Protein AF-A0A7C5SJQ4-F1 (afdb_monomer)

Solvent-accessible surface area (backbone atoms only — not comparable to full-atom values): 5492 Å² total; per-residue (Å²): 145,70,80,78,70,63,77,79,73,75,86,71,61,97,75,45,61,68,57,53,52,52,54,54,51,49,53,52,49,52,51,53,52,51,55,52,50,52,52,53,53,51,53,51,54,49,54,56,49,52,56,53,50,46,53,48,35,39,74,72,63,82,36,53,67,71,57,46,51,51,52,54,54,58,72,65,57,75,81,88,67,90,77,70,82,83,92,129

Secondary structure (DSSP, 8-state):
--TTSSTTSS---TTHHHHHHHHHHHHHHHHHHHHHHHHHHHHHHHHHHHHHHHHHHHHHTSS-HHHHHHHHHHHH------------

Mean predicted aligned error: 13.09 Å

Foldseek 3Di:
DPPPVVVVPPDDDPVVVVVVCCVVVVVVVVVVVVVVVVVVVVLVVVLVVLLVVLVVCCVVVVDPPVVSVVVNVVSPPPDPDPPDDDDD

pLDDT: mean 76.23, std 17.08, range [44.69, 94.81]

Sequence (88 aa):
MECLNTLATSEIDGNLIPIIAMGIGGLIAMVAITFGTIRRVSQTSAREKTKREIAAYVAEGSMTPEEGERLIKAGDAKEFGSCRSGAV

Structure (mmCIF, N/CA/C/O backbone):
data_AF-A0A7C5SJQ4-F1
#
_entry.id   AF-A0A7C5SJQ4-F1
#
loop_
_atom_site.group_PDB
_atom_site.id
_atom_site.type_symbol
_atom_site.label_atom_id
_atom_site.label_alt_id
_atom_site.label_comp_id
_atom_site.label_asym_id
_atom_site.label_entity_id
_atom_site.label_seq_id
_atom_site.pdbx_PDB_ins_code
_atom_site.Cartn_x
_atom_site.Cartn_y
_atom_site.Cartn_z
_atom_site.occupancy
_atom_site.B_iso_or_equiv
_atom_site.auth_seq_id
_atom_site.auth_comp_id
_atom_site.auth_asym_id
_atom_site.auth_atom_id
_atom_site.pdbx_PDB_model_num
ATOM 1 N N . MET A 1 1 ? 7.131 22.568 -22.671 1.00 51.22 1 MET A N 1
ATOM 2 C CA . MET A 1 1 ? 7.468 21.362 -21.885 1.00 51.22 1 MET A CA 1
ATOM 3 C C . MET A 1 1 ? 7.803 20.254 -22.885 1.00 51.22 1 MET A C 1
ATOM 5 O O . MET A 1 1 ? 7.075 19.286 -22.983 1.00 51.22 1 MET A O 1
ATOM 9 N N . GLU A 1 2 ? 8.860 20.448 -23.687 1.00 50.88 2 GLU A N 1
ATOM 10 C CA . GLU A 1 2 ? 9.192 19.567 -24.831 1.00 50.88 2 GLU A CA 1
ATOM 11 C C . GLU A 1 2 ? 10.675 19.147 -24.869 1.00 50.88 2 GLU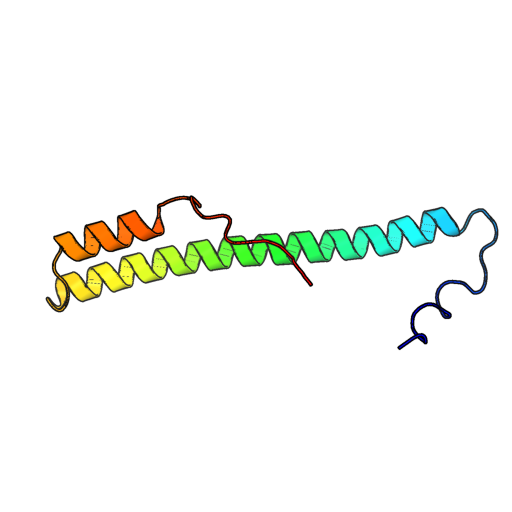 A C 1
ATOM 13 O O . GLU A 1 2 ? 11.111 18.465 -25.785 1.00 50.88 2 GLU A O 1
ATOM 18 N N . CYS A 1 3 ? 11.472 19.486 -23.851 1.00 44.69 3 CYS A N 1
ATOM 19 C CA . CYS A 1 3 ? 12.921 19.246 -23.887 1.00 44.69 3 CYS A CA 1
ATOM 20 C C . CYS A 1 3 ? 13.353 17.849 -23.399 1.00 44.69 3 CYS A C 1
ATOM 22 O O . CYS A 1 3 ? 14.532 17.524 -23.473 1.00 44.69 3 CYS A O 1
ATOM 24 N N . LEU A 1 4 ? 12.429 17.019 -22.900 1.00 50.47 4 LEU A N 1
ATOM 25 C CA . LEU A 1 4 ? 12.742 15.682 -22.371 1.00 50.47 4 LEU A CA 1
ATOM 26 C C . LEU A 1 4 ? 12.653 14.564 -23.427 1.00 50.47 4 LEU A C 1
ATOM 28 O O . LEU A 1 4 ? 13.226 13.503 -23.213 1.00 50.47 4 LEU A O 1
ATOM 32 N N . ASN A 1 5 ? 12.005 14.804 -24.576 1.00 57.09 5 ASN A N 1
ATOM 33 C CA . ASN A 1 5 ? 11.848 13.800 -25.643 1.00 57.09 5 ASN A CA 1
ATOM 34 C C . ASN A 1 5 ? 12.984 13.811 -26.684 1.00 57.09 5 ASN A C 1
ATOM 36 O O . ASN A 1 5 ? 13.138 12.846 -27.423 1.00 57.09 5 ASN A O 1
ATOM 40 N N . THR A 1 6 ? 13.796 14.873 -26.732 1.00 53.03 6 THR A N 1
ATOM 41 C CA . THR A 1 6 ? 14.859 15.038 -27.744 1.00 53.03 6 THR A CA 1
ATOM 42 C C . THR A 1 6 ? 16.185 14.370 -27.358 1.00 53.03 6 THR A C 1
ATOM 44 O O . THR A 1 6 ? 16.980 14.052 -28.233 1.00 53.03 6 THR A O 1
ATOM 47 N N . LEU A 1 7 ? 16.437 14.104 -26.070 1.00 50.59 7 LEU A N 1
ATOM 48 C CA . LEU A 1 7 ? 17.694 13.480 -25.619 1.00 50.59 7 LEU A CA 1
ATOM 49 C C . LEU A 1 7 ? 17.699 11.942 -25.715 1.00 50.59 7 LEU A C 1
ATOM 51 O O . LEU A 1 7 ? 18.749 11.334 -25.549 1.00 50.59 7 LEU A O 1
ATOM 55 N N . ALA A 1 8 ? 16.551 11.306 -25.982 1.00 54.28 8 ALA A N 1
ATOM 56 C CA . ALA A 1 8 ? 16.444 9.846 -26.099 1.00 54.28 8 ALA A CA 1
ATOM 57 C C . ALA A 1 8 ? 16.527 9.328 -27.550 1.00 54.28 8 ALA A C 1
ATOM 59 O O . ALA A 1 8 ? 16.562 8.117 -27.758 1.00 54.28 8 ALA A O 1
ATOM 60 N N . THR A 1 9 ? 16.542 10.215 -28.553 1.00 50.19 9 THR A N 1
ATOM 61 C CA . THR A 1 9 ? 16.474 9.843 -29.979 1.00 50.19 9 THR A CA 1
ATOM 62 C C . THR A 1 9 ? 17.660 10.349 -30.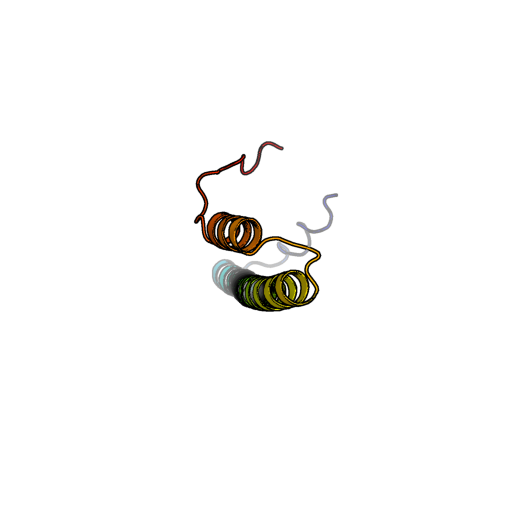802 1.00 50.19 9 THR A C 1
ATOM 64 O O . THR A 1 9 ? 17.515 10.585 -32.001 1.00 50.19 9 THR A O 1
ATOM 67 N N . SER A 1 10 ? 18.830 10.547 -30.196 1.00 50.91 10 SER A N 1
ATOM 68 C CA . SER A 1 10 ? 2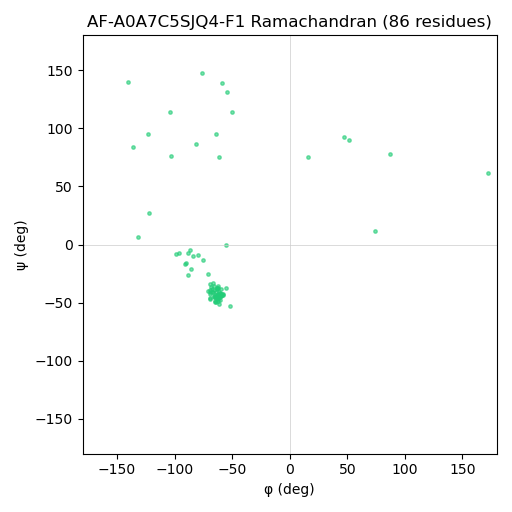0.077 10.732 -30.945 1.00 50.91 10 SER A CA 1
ATOM 69 C C . SER A 1 10 ? 20.897 9.446 -30.865 1.00 50.91 10 SER A C 1
ATOM 71 O O . SER A 1 10 ? 21.353 9.099 -29.783 1.00 50.91 10 SER A O 1
ATOM 73 N N . GLU A 1 11 ? 21.072 8.794 -32.020 1.00 59.09 11 GLU A N 1
ATOM 74 C CA . GLU A 1 11 ? 21.861 7.573 -32.281 1.00 59.09 11 GLU A CA 1
ATOM 75 C C . GLU A 1 11 ? 21.130 6.244 -32.054 1.00 59.09 11 GLU A C 1
ATOM 77 O O . GLU A 1 11 ? 21.356 5.555 -31.070 1.00 59.09 11 GLU A O 1
ATOM 82 N N . ILE A 1 12 ? 20.274 5.833 -32.997 1.00 55.12 12 ILE A N 1
ATOM 83 C CA . ILE A 1 12 ? 19.775 4.454 -33.041 1.00 55.12 12 ILE A CA 1
ATOM 84 C C . ILE A 1 12 ? 20.093 3.834 -34.402 1.00 55.12 12 ILE A C 1
ATOM 86 O O . ILE A 1 12 ? 19.323 3.928 -35.357 1.00 55.12 12 ILE A O 1
ATOM 90 N N . ASP A 1 13 ? 21.215 3.121 -34.436 1.00 55.31 13 ASP A N 1
ATOM 91 C CA . ASP A 1 13 ? 21.398 1.950 -35.286 1.00 55.31 13 ASP A CA 1
ATOM 92 C C . ASP A 1 13 ? 20.330 0.901 -34.939 1.00 55.31 13 ASP A C 1
ATOM 94 O O . ASP A 1 13 ? 20.026 0.684 -33.764 1.00 55.31 13 ASP A O 1
ATOM 98 N N . GLY A 1 14 ? 19.749 0.230 -35.939 1.00 57.31 14 GLY A N 1
ATOM 99 C CA . GLY A 1 14 ? 18.533 -0.602 -35.832 1.00 57.31 14 GLY A CA 1
ATOM 100 C C . GLY A 1 14 ? 18.513 -1.750 -34.799 1.00 57.31 14 GLY A C 1
ATOM 101 O O . GLY A 1 14 ? 17.485 -2.405 -34.662 1.00 57.31 14 GLY A O 1
ATOM 102 N N . ASN A 1 15 ? 19.591 -1.970 -34.039 1.00 61.72 15 ASN A N 1
ATOM 103 C CA . ASN A 1 15 ? 19.668 -2.892 -32.898 1.00 61.72 15 ASN A CA 1
ATOM 104 C C . ASN A 1 15 ? 19.517 -2.220 -31.514 1.00 61.72 15 ASN A C 1
ATOM 106 O O . ASN A 1 15 ? 19.411 -2.926 -30.511 1.00 61.72 15 ASN A O 1
ATOM 110 N N . LEU A 1 16 ? 19.502 -0.884 -31.423 1.00 63.16 16 LEU A N 1
ATOM 111 C CA . LEU A 1 16 ? 19.520 -0.158 -30.144 1.00 63.16 16 LEU A CA 1
ATOM 112 C C . LEU A 1 16 ? 18.113 0.104 -29.558 1.00 63.16 16 LEU A C 1
ATOM 114 O O . LEU A 1 16 ? 17.957 0.149 -28.337 1.00 63.16 16 LEU A O 1
ATOM 118 N N . ILE A 1 17 ? 17.070 0.173 -30.401 1.00 70.62 17 ILE A N 1
ATOM 119 C CA . ILE A 1 17 ? 15.653 0.303 -29.981 1.00 70.62 17 ILE A CA 1
ATOM 120 C C . ILE A 1 17 ? 15.229 -0.755 -28.950 1.00 70.62 17 ILE A C 1
ATOM 122 O O . ILE A 1 17 ? 14.706 -0.369 -27.900 1.00 70.62 17 ILE A O 1
ATOM 126 N N . PRO A 1 18 ? 15.422 -2.072 -29.184 1.00 70.94 18 PRO A N 1
ATOM 127 C CA . PRO A 1 18 ? 14.946 -3.080 -28.240 1.00 70.94 18 PRO A CA 1
ATOM 128 C C . PRO A 1 18 ? 15.685 -3.019 -26.896 1.00 70.94 18 PRO A C 1
ATOM 130 O O . PRO A 1 18 ? 15.070 -3.251 -25.859 1.00 70.94 18 PRO A O 1
ATOM 133 N N . ILE A 1 19 ? 16.970 -2.651 -26.892 1.00 76.19 19 ILE A N 1
ATOM 134 C CA . ILE A 1 19 ? 17.805 -2.587 -25.682 1.00 76.19 19 ILE A CA 1
ATOM 135 C C . ILE A 1 19 ? 17.352 -1.441 -24.767 1.00 76.19 19 ILE A C 1
ATOM 137 O O . ILE A 1 19 ? 17.169 -1.639 -23.563 1.00 76.19 19 ILE A O 1
ATOM 141 N N . ILE A 1 20 ? 17.108 -0.256 -25.333 1.00 76.25 20 ILE A N 1
ATOM 142 C CA . ILE A 1 20 ? 16.652 0.916 -24.570 1.00 76.25 20 ILE A CA 1
ATOM 143 C C . ILE A 1 20 ? 15.229 0.698 -24.036 1.00 76.25 20 ILE A C 1
ATOM 145 O O . ILE A 1 20 ? 14.954 0.997 -22.871 1.00 76.25 20 ILE A O 1
ATOM 149 N N . ALA A 1 21 ? 14.339 0.112 -24.843 1.00 78.06 21 ALA A N 1
ATOM 150 C CA . ALA A 1 21 ? 12.975 -0.205 -24.421 1.00 78.06 21 ALA A CA 1
ATOM 151 C C . ALA A 1 21 ? 12.944 -1.192 -23.239 1.00 78.06 21 ALA A C 1
ATOM 153 O O . ALA A 1 21 ? 12.180 -0.997 -22.290 1.00 78.06 21 ALA A O 1
ATOM 154 N N . MET A 1 22 ? 13.808 -2.215 -23.253 1.00 79.81 22 MET A N 1
ATOM 155 C CA . MET A 1 22 ? 13.926 -3.173 -22.150 1.00 79.81 22 MET A CA 1
ATOM 156 C C . MET A 1 22 ? 14.478 -2.522 -20.873 1.00 79.81 22 MET A C 1
ATOM 158 O O . MET A 1 22 ? 13.966 -2.783 -19.783 1.00 79.81 22 MET A O 1
ATOM 162 N N . GLY A 1 23 ? 15.480 -1.644 -20.997 1.00 83.62 23 GLY A N 1
ATOM 163 C CA 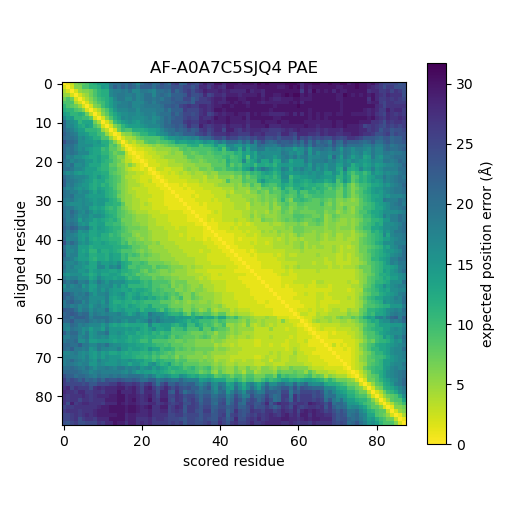. GLY A 1 23 ? 16.085 -0.947 -19.858 1.00 83.62 23 GLY A CA 1
ATOM 164 C C . GLY A 1 23 ? 15.117 0.010 -19.158 1.00 83.62 23 GLY A C 1
ATOM 165 O O . GLY A 1 23 ? 14.936 -0.058 -17.940 1.00 83.62 23 GLY A O 1
ATOM 166 N N . ILE A 1 24 ? 14.439 0.866 -19.927 1.00 83.75 24 ILE A N 1
ATOM 167 C CA . ILE A 1 24 ? 13.483 1.841 -19.381 1.00 83.75 24 ILE A CA 1
ATOM 168 C C . ILE A 1 24 ? 12.231 1.130 -18.848 1.00 83.75 24 ILE A C 1
ATOM 170 O O . ILE A 1 24 ? 11.770 1.436 -17.745 1.00 83.75 24 ILE A O 1
ATOM 174 N N . GLY A 1 25 ? 11.711 0.138 -19.579 1.00 84.69 25 GLY A N 1
ATOM 175 C CA . GLY A 1 25 ? 10.562 -0.656 -19.140 1.00 84.69 25 GLY A CA 1
ATOM 176 C C . GLY A 1 25 ? 10.831 -1.406 -17.833 1.00 84.69 25 GLY A C 1
ATOM 177 O O . GLY A 1 25 ? 9.988 -1.400 -16.933 1.00 84.69 25 GLY A O 1
ATOM 178 N N . GLY A 1 26 ? 12.029 -1.982 -17.687 1.00 87.56 26 GLY A N 1
ATOM 179 C CA . GLY A 1 26 ? 12.453 -2.661 -16.463 1.00 87.56 26 GLY A CA 1
ATOM 180 C C . GLY A 1 26 ? 12.527 -1.724 -15.256 1.00 87.56 26 GLY A C 1
ATOM 181 O O . GLY A 1 26 ? 12.034 -2.069 -14.180 1.00 87.56 26 GLY A O 1
ATOM 182 N N . LEU A 1 27 ? 13.073 -0.516 -15.435 1.00 86.50 27 LEU A N 1
ATOM 183 C CA . LEU A 1 27 ? 13.167 0.473 -14.359 1.00 86.50 27 LEU A CA 1
ATOM 184 C C . LEU A 1 27 ? 11.778 0.919 -13.878 1.00 86.50 27 LEU A C 1
ATOM 186 O O . LEU A 1 27 ? 11.513 0.929 -12.676 1.00 86.50 27 LEU A O 1
ATOM 190 N N . ILE A 1 28 ? 10.867 1.225 -14.806 1.00 89.31 28 ILE A N 1
ATOM 191 C CA . ILE A 1 28 ? 9.493 1.628 -14.472 1.00 89.31 28 ILE A CA 1
ATOM 192 C C . ILE A 1 28 ? 8.759 0.491 -13.752 1.00 89.31 28 ILE A C 1
ATOM 194 O O . ILE A 1 28 ? 8.109 0.727 -12.731 1.00 89.31 28 ILE A O 1
ATOM 198 N N . ALA A 1 29 ? 8.893 -0.747 -14.239 1.00 87.88 29 ALA A N 1
ATOM 199 C CA . ALA A 1 29 ? 8.276 -1.914 -13.614 1.00 87.88 29 ALA A CA 1
ATOM 200 C C . ALA A 1 29 ? 8.785 -2.131 -12.181 1.00 87.88 29 ALA A C 1
ATOM 202 O O . ALA A 1 29 ? 7.989 -2.343 -11.265 1.00 87.88 29 ALA A O 1
ATOM 203 N N . MET A 1 30 ? 10.097 -2.016 -11.962 1.00 91.56 30 MET A N 1
ATOM 204 C CA . MET A 1 30 ? 10.707 -2.167 -10.639 1.00 91.56 30 MET A CA 1
ATOM 205 C C . MET A 1 30 ? 10.174 -1.123 -9.649 1.00 91.56 30 MET A C 1
ATOM 207 O O . MET A 1 30 ? 9.794 -1.453 -8.519 1.00 91.56 30 MET A O 1
ATOM 211 N N . VAL A 1 31 ? 10.088 0.133 -10.089 1.00 92.19 31 VAL A N 1
ATOM 212 C CA . VAL A 1 31 ? 9.544 1.233 -9.290 1.00 92.19 31 VAL A CA 1
ATOM 213 C C . VAL A 1 31 ? 8.071 0.975 -8.957 1.00 92.19 31 VAL A C 1
ATOM 215 O O . VAL A 1 31 ? 7.685 1.027 -7.787 1.00 92.19 31 VAL A O 1
ATOM 218 N N . ALA A 1 32 ? 7.256 0.609 -9.949 1.00 91.19 32 ALA A N 1
ATOM 219 C CA . ALA A 1 32 ? 5.831 0.338 -9.761 1.00 91.19 32 ALA A CA 1
ATOM 220 C C . ALA A 1 32 ? 5.569 -0.798 -8.756 1.00 91.19 32 ALA A C 1
ATOM 222 O O . ALA A 1 32 ? 4.710 -0.663 -7.880 1.00 91.19 32 ALA A O 1
ATOM 223 N N . ILE A 1 33 ? 6.334 -1.891 -8.832 1.00 92.00 33 ILE A N 1
ATOM 224 C CA . ILE A 1 33 ? 6.213 -3.030 -7.908 1.00 92.00 33 ILE A CA 1
ATOM 225 C C . ILE A 1 33 ? 6.585 -2.611 -6.482 1.00 92.00 33 ILE A C 1
ATOM 227 O O . ILE A 1 33 ? 5.875 -2.943 -5.527 1.00 92.00 33 ILE A O 1
ATOM 231 N N . THR A 1 34 ? 7.665 -1.846 -6.330 1.00 92.94 34 THR A N 1
ATOM 232 C CA . THR A 1 34 ? 8.132 -1.372 -5.021 1.00 92.94 34 THR A CA 1
ATOM 233 C C . THR A 1 34 ? 7.078 -0.494 -4.352 1.00 92.94 34 THR A C 1
ATOM 235 O O . THR A 1 34 ? 6.658 -0.771 -3.226 1.00 92.94 34 THR A O 1
ATOM 238 N N . PHE A 1 35 ? 6.563 0.509 -5.069 1.00 90.75 35 PHE A N 1
ATOM 239 C CA . PHE A 1 35 ? 5.498 1.373 -4.556 1.00 90.75 35 PHE A CA 1
ATOM 240 C C . PHE A 1 35 ? 4.198 0.606 -4.288 1.00 90.75 35 PHE A C 1
ATOM 242 O O . PHE A 1 35 ? 3.540 0.850 -3.274 1.00 90.75 35 PHE A O 1
ATOM 249 N N . GLY A 1 36 ? 3.847 -0.358 -5.143 1.00 86.56 36 GLY A N 1
ATOM 250 C CA . GLY A 1 36 ? 2.701 -1.241 -4.924 1.00 86.56 36 GLY A CA 1
ATOM 251 C C . GLY A 1 36 ? 2.819 -2.032 -3.619 1.00 86.56 36 GLY A C 1
ATOM 252 O O . GLY A 1 36 ? 1.859 -2.113 -2.852 1.00 86.56 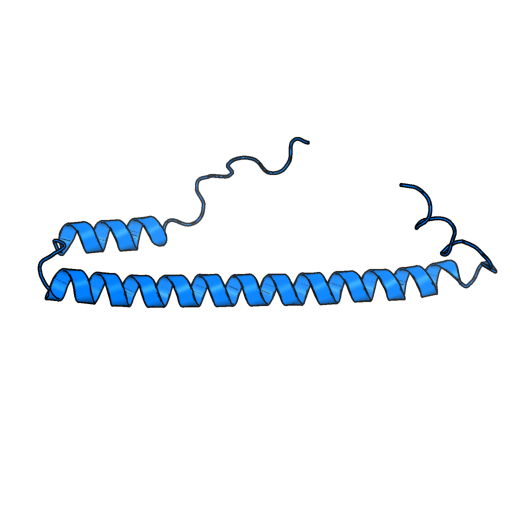36 GLY A O 1
ATOM 253 N N . THR A 1 37 ? 4.011 -2.547 -3.325 1.00 89.81 37 THR A N 1
ATOM 254 C CA . THR A 1 37 ? 4.286 -3.328 -2.112 1.00 89.81 37 THR A CA 1
ATOM 255 C C . THR A 1 37 ? 4.244 -2.450 -0.862 1.00 89.81 37 THR A C 1
ATOM 257 O O . THR A 1 37 ? 3.551 -2.783 0.099 1.00 89.81 37 THR A O 1
ATOM 260 N N . ILE A 1 38 ? 4.893 -1.281 -0.895 1.00 91.44 38 ILE A N 1
ATOM 261 C CA . ILE A 1 38 ? 4.875 -0.315 0.217 1.00 91.44 38 ILE A CA 1
ATOM 262 C C . ILE A 1 38 ? 3.441 0.109 0.541 1.00 91.44 38 ILE A C 1
ATOM 264 O O . ILE A 1 38 ? 3.046 0.130 1.708 1.00 91.44 38 ILE A O 1
ATOM 268 N N . ARG A 1 39 ? 2.628 0.389 -0.486 1.00 86.06 39 ARG A N 1
ATOM 269 C CA . ARG A 1 39 ? 1.218 0.753 -0.304 1.00 86.06 39 ARG A CA 1
ATOM 270 C C . ARG A 1 39 ? 0.438 -0.346 0.415 1.00 86.06 39 ARG A C 1
ATOM 272 O O . ARG A 1 39 ? -0.332 -0.040 1.322 1.00 86.06 39 ARG A O 1
ATOM 279 N N . ARG A 1 40 ? 0.640 -1.613 0.042 1.00 84.25 40 ARG A N 1
ATOM 280 C CA . ARG A 1 40 ? -0.016 -2.758 0.697 1.00 84.25 40 ARG A CA 1
ATOM 281 C C . ARG A 1 40 ? 0.387 -2.869 2.163 1.00 84.25 40 ARG A C 1
ATOM 283 O O . ARG A 1 40 ? -0.486 -2.984 3.015 1.00 84.25 40 ARG A O 1
ATOM 290 N N . VAL A 1 41 ? 1.683 -2.775 2.453 1.00 88.06 41 VAL A N 1
ATOM 291 C CA . VAL A 1 41 ? 2.201 -2.840 3.828 1.00 88.06 41 VAL A CA 1
ATOM 292 C C . VAL A 1 41 ? 1.632 -1.702 4.676 1.00 88.06 41 VAL A C 1
ATOM 294 O O . VAL A 1 41 ? 1.103 -1.950 5.756 1.00 88.06 41 VAL A O 1
ATOM 297 N N . SER A 1 42 ? 1.654 -0.470 4.162 1.00 87.00 42 SER A N 1
ATOM 298 C CA . SER A 1 42 ? 1.118 0.702 4.860 1.00 87.00 42 SER A CA 1
ATOM 299 C C . SER A 1 42 ? -0.376 0.562 5.173 1.00 87.00 42 SER A C 1
ATOM 301 O O . SER A 1 42 ? -0.794 0.844 6.296 1.00 87.00 42 SER A O 1
ATOM 303 N N . GLN A 1 43 ? -1.175 0.059 4.224 1.00 86.81 43 GLN A N 1
ATOM 304 C CA . GLN A 1 43 ? -2.602 -0.196 4.441 1.00 86.81 43 GLN A CA 1
ATOM 305 C C . GLN A 1 43 ? -2.846 -1.239 5.536 1.00 86.81 43 GLN A C 1
ATOM 307 O O . GLN A 1 43 ? -3.723 -1.042 6.377 1.00 86.81 43 GLN A O 1
ATOM 312 N N . THR A 1 44 ? -2.073 -2.326 5.554 1.00 87.31 44 THR A N 1
ATOM 313 C CA . THR A 1 44 ? -2.193 -3.359 6.591 1.00 87.31 44 THR A CA 1
ATOM 314 C C . THR A 1 44 ? -1.819 -2.800 7.960 1.00 87.31 44 THR A C 1
ATOM 316 O O . THR A 1 44 ? -2.602 -2.917 8.900 1.00 87.31 44 THR A O 1
ATOM 319 N N . SER A 1 45 ? -0.684 -2.104 8.066 1.00 87.19 45 SER A N 1
ATOM 320 C CA . SER A 1 45 ? -0.251 -1.507 9.331 1.00 87.19 45 SER A CA 1
ATOM 321 C C . SER A 1 45 ? -1.226 -0.449 9.850 1.00 87.19 45 SER A C 1
ATOM 323 O O . SER A 1 45 ? -1.445 -0.368 11.056 1.00 87.19 45 SER A O 1
ATOM 325 N N . ALA A 1 46 ? -1.833 0.353 8.969 1.00 87.31 46 ALA A N 1
ATOM 326 C CA . ALA A 1 46 ? -2.857 1.318 9.362 1.00 87.31 46 ALA A CA 1
ATOM 327 C C . ALA A 1 46 ? -4.087 0.615 9.957 1.00 87.31 46 ALA A C 1
ATOM 329 O O . ALA A 1 46 ? -4.534 0.988 11.036 1.00 87.31 46 ALA A O 1
ATOM 330 N N . ARG A 1 47 ? -4.574 -0.459 9.319 1.00 87.44 47 ARG A N 1
ATOM 331 C CA . ARG A 1 47 ? -5.706 -1.251 9.833 1.00 87.44 47 ARG A CA 1
ATOM 332 C C . ARG A 1 47 ? -5.412 -1.862 11.199 1.00 87.44 47 ARG A C 1
ATOM 334 O O . ARG A 1 47 ? -6.272 -1.840 12.073 1.00 87.44 47 ARG A O 1
ATOM 341 N N . GLU A 1 48 ? -4.211 -2.400 11.394 1.00 89.44 48 GLU A N 1
ATOM 342 C CA . GLU A 1 48 ? -3.817 -2.973 12.684 1.00 89.44 48 GLU A CA 1
ATOM 343 C C . GLU A 1 48 ? -3.734 -1.916 13.789 1.00 89.44 48 GLU A C 1
ATOM 345 O O . GLU A 1 48 ? -4.179 -2.169 14.909 1.00 89.44 48 GLU A O 1
ATOM 350 N N . LYS A 1 49 ? -3.220 -0.719 13.475 1.00 90.69 49 LYS A N 1
ATOM 351 C CA . LYS A 1 49 ? -3.194 0.411 14.414 1.00 90.69 49 LYS A CA 1
ATOM 352 C C . LYS A 1 49 ? -4.603 0.865 14.783 1.00 90.69 49 LYS A C 1
ATOM 354 O O . LYS A 1 49 ? -4.916 0.902 15.967 1.00 90.69 49 LYS A O 1
ATOM 359 N N . THR A 1 50 ? -5.477 1.079 13.800 1.00 89.50 50 THR A N 1
ATOM 360 C CA . THR A 1 50 ? -6.869 1.486 14.046 1.00 89.50 50 THR A CA 1
ATOM 361 C C . THR A 1 50 ? -7.625 0.461 14.896 1.00 89.50 50 THR A C 1
ATOM 363 O O . THR A 1 50 ? -8.370 0.846 15.789 1.00 89.50 50 THR A O 1
ATOM 366 N N . LYS A 1 51 ? -7.401 -0.850 14.707 1.00 90.06 51 LYS A N 1
ATOM 367 C CA . LYS A 1 51 ? -8.009 -1.888 15.567 1.00 90.06 51 LYS A CA 1
ATOM 368 C C . LYS A 1 51 ? -7.540 -1.792 17.027 1.00 90.06 51 LYS A C 1
ATOM 370 O O . LYS A 1 51 ? -8.343 -2.003 17.932 1.00 90.06 51 LYS A O 1
ATOM 375 N N . ARG A 1 52 ? -6.267 -1.453 17.267 1.00 92.00 52 ARG A N 1
ATOM 376 C CA . ARG A 1 52 ? -5.728 -1.240 18.626 1.00 92.00 52 ARG A CA 1
ATOM 377 C C . ARG A 1 52 ? -6.257 0.041 19.264 1.00 92.00 52 ARG A C 1
ATOM 379 O O . ARG A 1 52 ? -6.575 0.033 20.446 1.00 92.00 52 ARG A O 1
ATOM 386 N N . GLU A 1 53 ? -6.378 1.107 18.483 1.00 92.44 53 GLU A N 1
ATOM 387 C CA . GLU A 1 53 ? -6.936 2.384 18.938 1.00 92.44 53 GLU A CA 1
ATOM 388 C C . GLU A 1 53 ? -8.413 2.238 19.313 1.00 92.44 5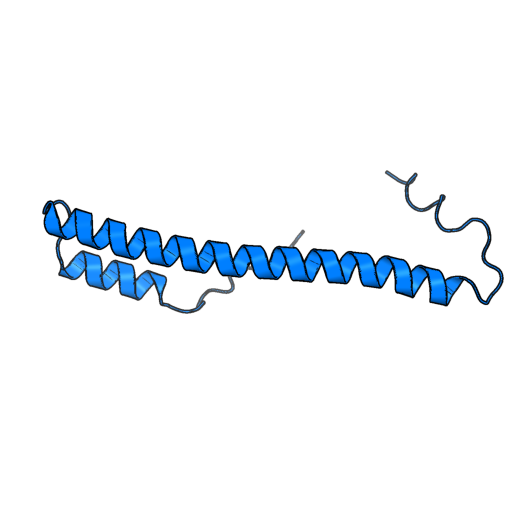3 GLU A C 1
ATOM 390 O O . GLU A 1 53 ? -8.804 2.642 20.401 1.00 92.44 53 GLU A O 1
ATOM 395 N N . ILE A 1 54 ? -9.218 1.562 18.484 1.00 91.06 54 ILE A N 1
ATOM 396 C CA . ILE A 1 54 ? -10.625 1.266 18.800 1.00 91.06 54 ILE A CA 1
ATOM 397 C C . ILE A 1 54 ? -10.739 0.474 20.110 1.00 91.06 54 ILE A C 1
ATOM 399 O O . ILE A 1 54 ? -11.582 0.796 20.941 1.00 91.06 54 ILE A O 1
ATOM 403 N N . ALA A 1 55 ? -9.872 -0.518 20.342 1.00 90.69 55 ALA A N 1
ATOM 404 C CA . ALA A 1 55 ? -9.872 -1.266 21.599 1.00 90.69 55 ALA A CA 1
ATOM 405 C C . ALA A 1 55 ? -9.545 -0.381 22.817 1.00 90.69 55 ALA A C 1
ATOM 407 O O . ALA A 1 55 ? -10.155 -0.553 23.872 1.00 90.69 55 ALA A O 1
ATOM 408 N N . ALA A 1 56 ? -8.626 0.579 22.670 1.00 94.81 56 ALA A N 1
ATOM 409 C CA . ALA A 1 56 ? -8.333 1.557 23.714 1.00 94.81 56 ALA A CA 1
ATOM 410 C C . ALA A 1 56 ? -9.531 2.486 23.971 1.00 94.81 56 ALA A C 1
ATOM 412 O O . ALA A 1 56 ? -9.924 2.640 25.121 1.00 94.81 56 ALA A O 1
ATOM 413 N N . TYR A 1 57 ? -10.184 3.010 22.928 1.00 92.50 57 TYR A N 1
ATOM 414 C CA . TYR A 1 57 ? -11.368 3.870 23.076 1.00 92.50 57 TYR A CA 1
ATOM 415 C C . TYR A 1 57 ? -12.552 3.159 23.744 1.00 92.50 57 TYR A C 1
ATOM 417 O O . TYR A 1 57 ? -13.266 3.762 24.546 1.00 92.50 57 TYR A O 1
ATOM 425 N N . VAL A 1 58 ? -12.731 1.864 23.467 1.00 92.75 58 VAL A N 1
ATOM 426 C CA . VAL A 1 58 ? -13.736 1.034 24.149 1.00 92.75 58 VAL A CA 1
ATOM 427 C C . VAL A 1 58 ? -13.357 0.805 25.617 1.00 92.75 58 VAL A C 1
ATOM 429 O O . VAL A 1 58 ? -14.223 0.870 26.486 1.00 92.75 58 VAL A O 1
ATOM 432 N N . ALA A 1 59 ? -12.073 0.590 25.924 1.00 92.00 59 ALA A N 1
ATOM 433 C CA . ALA A 1 59 ? -11.595 0.434 27.302 1.00 92.00 59 ALA A CA 1
ATOM 434 C C . ALA A 1 59 ? -11.667 1.740 28.118 1.00 92.00 59 ALA A C 1
ATOM 436 O O . ALA A 1 59 ? -11.944 1.706 29.314 1.00 92.00 59 ALA A O 1
ATOM 437 N N . GLU A 1 60 ? -11.445 2.885 27.472 1.00 91.19 60 GLU A N 1
ATOM 438 C CA . GLU A 1 60 ? -11.587 4.227 28.051 1.00 91.19 60 GLU A CA 1
ATOM 439 C C . GLU A 1 60 ? -13.058 4.654 28.196 1.00 91.19 60 GLU A C 1
ATOM 441 O O . GLU A 1 60 ? -13.352 5.630 28.885 1.00 91.19 60 GLU A O 1
ATOM 446 N N . GLY A 1 61 ? -13.989 3.934 27.559 1.00 90.12 61 GLY A N 1
ATOM 447 C CA . GLY A 1 61 ? -15.422 4.232 27.581 1.00 90.12 61 GLY A CA 1
ATOM 448 C C . GLY A 1 61 ? -15.829 5.437 26.728 1.00 90.12 61 GLY A C 1
ATOM 449 O O . GLY A 1 61 ? -16.962 5.900 26.834 1.00 90.12 61 GLY A O 1
ATOM 450 N N . SER A 1 62 ? -14.935 5.949 25.876 1.00 87.12 62 SER A N 1
ATOM 451 C CA . SER A 1 62 ? -15.236 7.035 24.930 1.00 87.12 62 SER A CA 1
ATOM 452 C C . SER A 1 62 ? -15.965 6.548 23.670 1.00 87.12 62 SER A C 1
ATOM 454 O O . SER A 1 62 ? -16.456 7.361 22.889 1.00 87.12 62 SER A O 1
ATOM 456 N N . MET A 1 63 ? -16.064 5.229 23.488 1.00 90.62 63 MET A N 1
ATOM 457 C CA . MET A 1 63 ? -16.760 4.566 22.389 1.00 90.62 63 MET A CA 1
ATOM 458 C C . MET A 1 63 ? -17.496 3.325 22.900 1.00 90.62 63 MET A C 1
ATOM 460 O O . MET A 1 63 ? -16.958 2.581 23.723 1.00 90.62 63 MET A O 1
ATOM 464 N N . THR A 1 64 ? -18.710 3.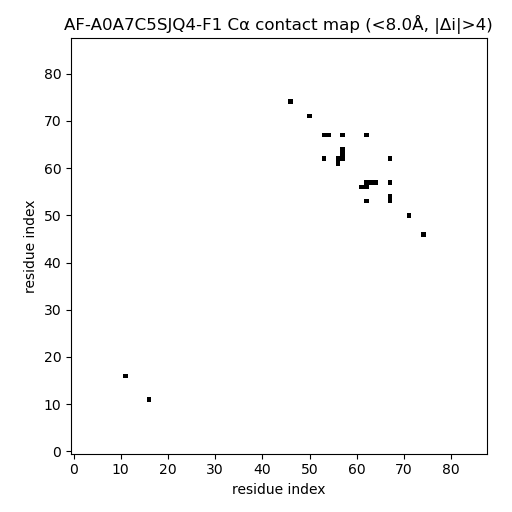071 22.403 1.00 92.25 64 THR A N 1
ATOM 465 C CA . THR A 1 64 ? -19.432 1.838 22.752 1.00 92.25 64 THR A CA 1
ATOM 466 C C . THR A 1 64 ? -18.867 0.625 21.993 1.00 92.25 64 THR A C 1
ATOM 468 O O . THR A 1 64 ? -18.411 0.767 20.851 1.00 92.25 64 THR A O 1
ATOM 471 N N . PRO A 1 65 ? -18.885 -0.586 22.581 1.00 89.56 65 PRO A N 1
ATOM 472 C CA . PRO A 1 65 ? -18.431 -1.804 21.904 1.00 89.56 65 PRO A CA 1
ATOM 473 C C . PRO A 1 65 ? -19.150 -2.055 20.570 1.00 89.56 65 PRO A C 1
ATOM 475 O O . PRO A 1 65 ? -18.526 -2.480 19.596 1.00 89.56 65 PRO A O 1
ATOM 478 N N . GLU A 1 66 ? -20.446 -1.746 20.504 1.00 90.81 66 GLU A N 1
ATOM 479 C CA . GLU A 1 66 ? -21.284 -1.923 19.316 1.00 90.81 66 GLU A CA 1
ATOM 480 C C . GLU A 1 66 ? -20.887 -0.960 18.187 1.00 90.81 66 GLU A C 1
ATOM 482 O O . GLU A 1 66 ? -20.914 -1.325 17.007 1.00 90.81 66 GLU A O 1
ATOM 487 N N . GLU A 1 67 ? -20.498 0.272 18.525 1.00 89.69 67 GLU A N 1
ATOM 488 C CA . GLU A 1 67 ? -19.950 1.230 17.560 1.00 89.69 67 GLU A CA 1
ATOM 489 C C . GLU A 1 67 ? -18.565 0.798 17.069 1.00 89.69 67 GLU A C 1
ATOM 491 O O . GLU A 1 67 ? -18.299 0.851 15.864 1.00 89.69 67 GLU A O 1
ATOM 496 N N . GLY A 1 68 ? -17.713 0.288 17.963 1.00 88.69 68 GLY A N 1
ATOM 497 C CA . GLY A 1 68 ? -16.406 -0.268 17.610 1.00 88.69 68 GLY A CA 1
ATOM 498 C C . GLY A 1 68 ? -16.507 -1.446 16.632 1.00 88.69 68 GLY A C 1
ATOM 499 O O . GLY A 1 68 ? -15.788 -1.484 15.628 1.00 88.69 68 GLY A O 1
ATOM 500 N N . GLU A 1 69 ? -17.448 -2.370 16.857 1.00 90.75 69 GLU A N 1
ATOM 501 C CA . GLU A 1 69 ? -17.719 -3.490 15.944 1.00 90.75 69 GLU A CA 1
ATOM 502 C C . GLU A 1 69 ? -18.129 -2.989 14.549 1.00 90.75 69 GLU A C 1
ATOM 504 O O . GLU A 1 69 ? -17.614 -3.462 13.528 1.00 90.75 69 GLU A O 1
ATOM 509 N N . ARG A 1 70 ? -19.015 -1.985 14.488 1.00 88.75 70 ARG A N 1
ATOM 510 C CA . ARG A 1 70 ? -19.466 -1.382 13.224 1.00 88.75 70 ARG A CA 1
ATOM 511 C C . ARG A 1 70 ? -18.326 -0.699 12.470 1.00 88.75 70 ARG A C 1
ATOM 513 O O . ARG A 1 70 ? -18.245 -0.861 11.253 1.00 88.75 70 ARG A O 1
ATOM 520 N N . LEU A 1 71 ? -17.437 0.016 13.162 1.00 87.31 71 LEU A N 1
ATOM 521 C CA . LEU A 1 71 ? -16.275 0.678 12.554 1.00 87.31 71 LEU A CA 1
ATOM 522 C C . LEU A 1 71 ? -15.271 -0.329 11.981 1.00 87.31 71 LEU A C 1
ATOM 524 O O . LEU A 1 71 ? -14.818 -0.173 10.845 1.00 87.31 71 LEU A O 1
ATOM 528 N N . ILE A 1 72 ? -14.971 -1.399 12.724 1.00 87.44 72 ILE A N 1
ATOM 529 C CA . ILE A 1 72 ? -14.090 -2.476 12.250 1.00 87.44 72 ILE A CA 1
ATOM 530 C C . ILE A 1 72 ? -14.697 -3.149 11.012 1.00 87.44 72 ILE A C 1
ATOM 532 O O . ILE A 1 72 ? -14.010 -3.338 10.005 1.00 87.44 72 ILE A O 1
ATOM 536 N N . LYS A 1 73 ? -16.001 -3.445 11.048 1.00 87.25 73 LYS A N 1
ATOM 537 C CA . LYS A 1 73 ? -16.724 -4.073 9.934 1.00 87.25 73 LYS A CA 1
ATOM 538 C C . LYS A 1 73 ? -16.807 -3.171 8.697 1.00 87.25 73 LYS A C 1
ATOM 540 O O . LYS A 1 73 ? -16.705 -3.673 7.580 1.00 87.25 73 LYS A O 1
ATOM 545 N N . ALA A 1 74 ? -16.941 -1.856 8.878 1.00 85.06 74 ALA A N 1
ATOM 546 C CA . ALA A 1 74 ? -16.925 -0.882 7.787 1.00 85.06 74 ALA A CA 1
ATOM 547 C C . ALA A 1 74 ? -15.544 -0.780 7.111 1.00 85.06 74 ALA A C 1
ATOM 549 O O . ALA A 1 74 ? -15.470 -0.685 5.888 1.00 85.06 74 ALA A O 1
ATOM 550 N N . GLY A 1 75 ? -14.449 -0.860 7.876 1.00 75.38 75 GLY A N 1
ATOM 551 C CA . GLY A 1 75 ? -13.083 -0.856 7.330 1.00 75.38 75 GLY A CA 1
ATOM 552 C C . GLY A 1 75 ? -12.690 -2.144 6.586 1.00 75.38 75 GLY A C 1
ATOM 553 O O . GLY A 1 75 ? -11.830 -2.117 5.697 1.00 75.38 75 GLY A O 1
ATOM 554 N N . ASP A 1 76 ? -13.325 -3.272 6.918 1.00 72.25 76 ASP A N 1
ATOM 555 C CA . ASP A 1 76 ? -13.124 -4.568 6.255 1.00 72.25 76 ASP A CA 1
ATOM 556 C C . ASP A 1 76 ? -14.040 -4.789 5.033 1.00 72.25 76 ASP A C 1
ATOM 558 O O . ASP A 1 76 ? -13.814 -5.729 4.264 1.00 72.25 76 ASP A O 1
ATOM 562 N N . ALA A 1 77 ? -15.000 -3.892 4.772 1.00 62.94 77 ALA A N 1
ATOM 563 C CA . ALA A 1 77 ? -15.769 -3.888 3.531 1.00 62.94 77 ALA A CA 1
ATOM 564 C C . ALA A 1 77 ? -14.834 -3.614 2.336 1.00 62.94 77 ALA A C 1
ATOM 566 O O . ALA A 1 77 ? -14.496 -2.477 2.008 1.00 62.94 77 ALA A O 1
ATOM 567 N N . LYS A 1 78 ? -14.375 -4.695 1.698 1.00 56.00 78 LYS A N 1
ATOM 568 C CA . LYS A 1 78 ? -13.691 -4.682 0.402 1.00 56.00 78 LYS A CA 1
ATOM 569 C C . LYS A 1 78 ? -14.523 -3.860 -0.580 1.00 56.00 78 LYS A C 1
ATOM 571 O O . LYS A 1 78 ? -15.625 -4.264 -0.926 1.00 56.00 78 LYS A O 1
ATOM 576 N N . GLU A 1 79 ? -13.958 -2.730 -0.990 1.00 57.78 79 GLU A N 1
ATOM 577 C CA . GLU A 1 79 ? -14.233 -1.974 -2.214 1.00 57.78 79 GLU A CA 1
ATOM 578 C C . GLU A 1 79 ? -15.543 -2.329 -2.936 1.00 57.78 79 GLU A C 1
ATOM 580 O O . GLU A 1 79 ? -15.538 -2.948 -3.997 1.00 57.78 79 GLU A O 1
ATOM 585 N N . PHE A 1 80 ? -16.676 -1.880 -2.398 1.00 48.84 80 PHE A N 1
ATOM 586 C CA . PHE A 1 80 ? -17.861 -1.644 -3.218 1.00 48.84 80 PHE A CA 1
ATOM 587 C C . PHE A 1 80 ? -17.981 -0.136 -3.424 1.00 48.84 80 PHE A C 1
ATOM 589 O O . PHE A 1 80 ? -18.713 0.561 -2.728 1.00 48.84 80 PHE A O 1
ATOM 596 N N . GLY A 1 81 ? -17.136 0.389 -4.308 1.00 44.81 81 GLY A N 1
ATOM 597 C CA . GLY A 1 81 ? -16.996 1.828 -4.486 1.00 44.81 81 GLY A CA 1
ATOM 598 C C . GLY A 1 81 ? -15.850 2.189 -5.412 1.00 44.81 81 GLY A C 1
ATOM 599 O O . GLY A 1 81 ? -14.920 2.882 -5.014 1.00 44.81 81 GLY A O 1
ATOM 600 N N . SER A 1 82 ? -15.926 1.735 -6.663 1.00 52.75 82 SER A N 1
ATOM 601 C CA . SER A 1 82 ? -15.234 2.368 -7.781 1.00 52.75 82 SER A CA 1
ATOM 602 C C . SER A 1 82 ? -15.751 3.806 -7.951 1.00 52.75 82 SER A C 1
ATOM 604 O O . SER A 1 82 ? -16.523 4.107 -8.861 1.00 52.75 82 SER A O 1
ATOM 606 N N . CYS A 1 83 ? -15.352 4.726 -7.080 1.00 45.31 83 CYS A N 1
ATOM 607 C CA . CYS A 1 83 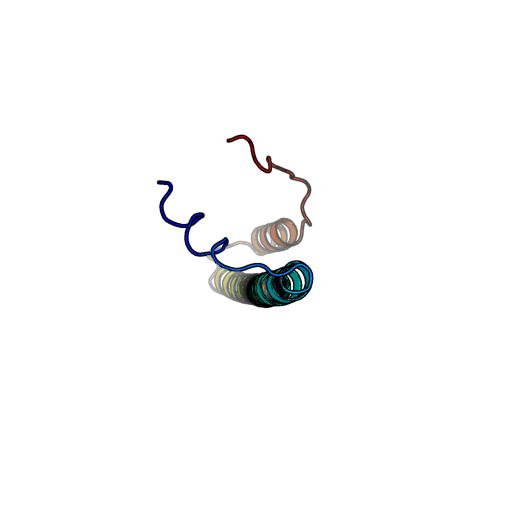? -15.480 6.147 -7.365 1.00 45.31 83 CYS A CA 1
ATOM 608 C C . CYS A 1 83 ? -14.300 6.544 -8.255 1.00 45.31 83 CYS A C 1
ATOM 610 O O . CYS A 1 83 ? -13.245 6.941 -7.777 1.00 45.31 83 CYS A O 1
ATOM 612 N N . ARG A 1 84 ? -14.520 6.364 -9.564 1.00 48.41 84 ARG A N 1
ATOM 613 C CA . ARG A 1 84 ? -13.875 7.062 -10.687 1.00 48.41 84 ARG A CA 1
ATOM 614 C C . ARG A 1 84 ? -12.349 7.188 -10.625 1.00 48.41 84 ARG A C 1
ATOM 616 O O . ARG A 1 84 ? -11.782 8.182 -10.187 1.00 48.41 84 ARG A O 1
ATOM 623 N N . SER A 1 85 ? -11.714 6.197 -11.239 1.00 47.12 85 SER A N 1
ATOM 624 C CA . SER A 1 85 ? -10.490 6.402 -12.008 1.00 47.12 85 SER A CA 1
ATOM 625 C C . SER A 1 85 ? -10.718 7.479 -13.084 1.00 47.12 85 SER A C 1
ATOM 627 O O . SER A 1 85 ? -11.721 7.426 -13.791 1.00 47.12 85 SER A O 1
ATOM 629 N N . GLY A 1 86 ? -9.802 8.447 -13.158 1.00 49.28 86 GLY A N 1
ATOM 630 C CA . GLY A 1 86 ? -9.372 9.126 -14.385 1.00 49.28 86 GLY A CA 1
ATOM 631 C C . GLY A 1 86 ? -10.442 9.719 -15.305 1.00 49.28 86 GLY A C 1
ATOM 632 O O . GLY A 1 86 ? -10.842 9.093 -16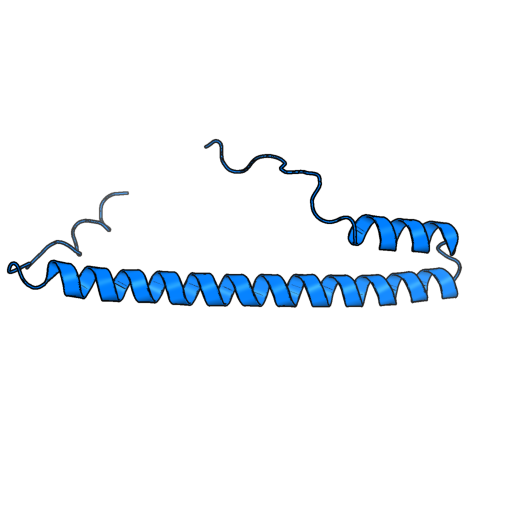.279 1.00 49.28 86 GLY A O 1
ATOM 633 N N . ALA A 1 87 ? -10.800 10.979 -15.071 1.00 47.28 87 ALA A N 1
ATOM 634 C CA . ALA A 1 87 ? -11.208 11.888 -16.139 1.00 47.28 87 ALA A CA 1
ATOM 635 C C . ALA A 1 87 ? -10.525 13.238 -15.899 1.00 47.28 87 ALA A C 1
ATOM 637 O O . ALA A 1 87 ? -11.099 14.102 -15.244 1.00 47.28 87 ALA A O 1
ATOM 638 N N . VAL A 1 88 ? -9.277 13.342 -16.357 1.00 45.59 88 VAL A N 1
ATOM 639 C CA . VAL A 1 88 ? -8.602 14.533 -16.903 1.00 45.59 88 VAL A CA 1
ATOM 640 C C . VAL A 1 88 ? -7.373 14.059 -17.664 1.00 45.59 88 VAL A C 1
ATOM 642 O O . VAL A 1 88 ? -6.677 13.165 -17.131 1.00 45.59 88 VAL A O 1
#

Radius of gyration: 23.67 Å; Cα contacts (8 Å, |Δi|>4): 13; chains: 1; bounding box: 43×26×64 Å